Protein AF-A0A2N8K821-F1 (afdb_monomer_lite)

Secondary structure (DSSP, 8-state):
-----HHHHHHHHTTT--PPPHHHHHHHHHT----SS-EEEEETT-TTSHHHHHHHHHTTTTTEEEEEEESSHHHHHHHTTTSSEEEES-TT-

pLDDT: mean 91.3, std 10.42, range [46.66, 98.31]

Organism: NCBI:txid1389932

InterPro domains:
  IPR029063 S-adenosyl-L-methionine-dependent methyltransferase superfamily [G3DSA:3.40.50.150] (18-91)
  IPR029063 S-adenosyl-L-methionine-dependent methyltransferase superfamily [SSF53335] (10-92)
  IPR046076 Domain of unknown function DUF6094 [PF19587] (11-81)

Sequence (93 aa):
MALMFPRLARNFAKNGYYPTDEPTLERALNALMPSDGPMCILDPCAGEGVAIAEASHALGREQAKAFAVEFDAERARHARGLVDHCLHADLMD

Foldseek 3Di:
DDPQDPVNVVCVVVVNDDDDDPVRLVVVLVPDEADPAADEDEDAACQLVVSQLVNCVSNPVVRYAYEYEHQDPVSQVNNVVRGPYYHNDNSVD

Radius of gyration: 14.92 Å; chains: 1; bounding box: 27×26×49 Å

Structure (mmCIF, N/CA/C/O backbone):
data_AF-A0A2N8K821-F1
#
_entry.id   AF-A0A2N8K821-F1
#
loop_
_atom_site.group_PDB
_atom_site.id
_atom_site.type_symbol
_atom_site.label_atom_id
_atom_site.label_alt_id
_atom_site.label_comp_id
_atom_site.label_asym_id
_atom_site.label_entity_id
_atom_site.label_seq_id
_atom_site.pdbx_PDB_ins_code
_atom_site.Cartn_x
_atom_site.Cartn_y
_atom_site.Cartn_z
_atom_site.occupancy
_atom_site.B_iso_or_equiv
_atom_site.auth_seq_id
_atom_site.auth_comp_id
_atom_site.auth_asym_id
_atom_site.auth_atom_id
_atom_site.pdbx_PDB_model_num
ATOM 1 N N . MET A 1 1 ? 4.976 5.066 -35.707 1.00 46.66 1 MET A N 1
ATOM 2 C CA . MET A 1 1 ? 6.065 5.039 -34.709 1.00 46.66 1 MET A CA 1
ATOM 3 C C . MET A 1 1 ? 5.8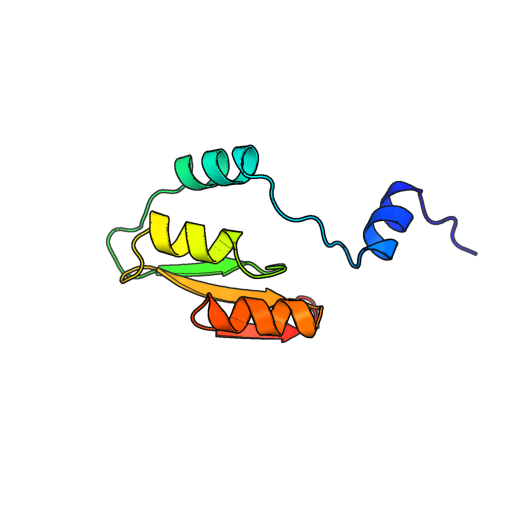00 6.174 -33.735 1.00 46.66 1 MET A C 1
ATOM 5 O O . MET A 1 1 ? 5.981 7.325 -34.104 1.00 46.66 1 MET A O 1
ATOM 9 N N . ALA A 1 2 ? 5.207 5.883 -32.577 1.00 53.38 2 ALA A N 1
ATOM 10 C CA . ALA A 1 2 ? 4.862 6.925 -31.615 1.00 53.38 2 ALA A CA 1
ATOM 11 C C . ALA A 1 2 ? 6.126 7.309 -30.838 1.00 53.38 2 ALA A C 1
ATOM 13 O O . ALA A 1 2 ? 6.753 6.453 -30.218 1.00 53.38 2 ALA A O 1
ATOM 14 N N . LEU A 1 3 ? 6.522 8.580 -30.908 1.00 59.00 3 LEU A N 1
ATOM 15 C CA . LEU A 1 3 ? 7.567 9.133 -30.052 1.00 59.00 3 LEU A CA 1
ATOM 16 C C . LEU A 1 3 ? 7.063 9.065 -28.606 1.00 59.00 3 LEU A C 1
ATOM 18 O O . LEU A 1 3 ? 6.209 9.851 -28.200 1.00 59.00 3 LEU A O 1
ATOM 22 N N . MET A 1 4 ? 7.544 8.084 -27.842 1.00 65.56 4 MET A N 1
ATOM 23 C CA . MET A 1 4 ? 7.221 7.965 -26.425 1.00 65.56 4 MET A CA 1
ATOM 24 C C . MET A 1 4 ? 7.924 9.111 -25.694 1.00 65.56 4 MET A C 1
ATOM 26 O O . MET A 1 4 ? 9.153 9.193 -25.688 1.00 65.56 4 MET A O 1
ATOM 30 N N . PHE A 1 5 ? 7.155 10.030 -25.111 1.00 80.19 5 PHE A N 1
ATOM 31 C CA . PHE A 1 5 ? 7.719 11.130 -24.332 1.00 80.19 5 PHE A CA 1
ATOM 32 C C . PHE A 1 5 ? 8.630 10.575 -23.221 1.00 80.19 5 PHE A C 1
ATOM 34 O O . PHE A 1 5 ? 8.249 9.597 -22.573 1.00 80.19 5 PHE A O 1
ATOM 41 N N . PRO A 1 6 ? 9.789 11.195 -22.924 1.00 76.12 6 PRO A N 1
ATOM 42 C CA . PRO A 1 6 ? 10.761 10.643 -21.973 1.00 76.12 6 PRO A CA 1
ATOM 43 C C . PRO A 1 6 ? 10.187 10.280 -20.591 1.00 76.12 6 PRO A C 1
ATOM 45 O O . PRO A 1 6 ? 10.605 9.297 -19.986 1.00 76.12 6 PRO A O 1
ATOM 48 N N . ARG A 1 7 ? 9.193 11.034 -20.092 1.00 70.94 7 ARG A N 1
ATOM 49 C CA . ARG A 1 7 ? 8.500 10.725 -18.824 1.00 70.94 7 ARG A CA 1
ATOM 50 C C . ARG A 1 7 ? 7.689 9.430 -18.903 1.00 70.94 7 ARG A C 1
ATOM 52 O O . ARG A 1 7 ? 7.722 8.642 -17.965 1.00 70.94 7 ARG A O 1
ATOM 59 N N . LEU A 1 8 ? 7.000 9.211 -20.021 1.00 74.56 8 LEU A N 1
ATOM 60 C CA . LEU A 1 8 ? 6.212 8.006 -20.256 1.00 74.56 8 LEU A CA 1
ATOM 61 C C . LEU A 1 8 ? 7.130 6.790 -20.419 1.00 74.56 8 LEU A C 1
ATOM 63 O O . LEU A 1 8 ? 6.885 5.765 -19.797 1.00 74.56 8 LEU A O 1
ATOM 67 N N . ALA A 1 9 ? 8.238 6.941 -21.152 1.00 75.81 9 ALA A N 1
ATOM 68 C CA . ALA A 1 9 ? 9.251 5.895 -21.292 1.00 75.81 9 ALA A CA 1
ATOM 69 C C . ALA A 1 9 ? 9.872 5.499 -19.941 1.00 75.81 9 ALA A C 1
ATOM 71 O O . ALA A 1 9 ? 10.061 4.317 -19.666 1.00 75.81 9 ALA A O 1
ATOM 72 N N . ARG A 1 10 ? 10.145 6.479 -19.067 1.00 75.19 10 ARG A N 1
ATOM 73 C CA . ARG A 1 10 ? 10.712 6.227 -17.735 1.00 75.19 10 ARG A CA 1
ATOM 74 C C . ARG A 1 10 ? 9.744 5.489 -16.812 1.00 75.19 10 ARG A C 1
ATOM 76 O O . ARG A 1 10 ? 10.177 4.575 -16.117 1.00 75.19 10 ARG A O 1
ATOM 83 N N . ASN A 1 11 ? 8.468 5.874 -16.822 1.00 76.06 11 ASN A N 1
ATOM 84 C CA . ASN A 1 11 ? 7.438 5.178 -16.054 1.00 76.06 11 ASN A CA 1
ATOM 85 C C . ASN A 1 11 ? 7.247 3.753 -16.585 1.00 76.06 11 ASN A C 1
ATOM 87 O O . ASN A 1 11 ? 7.250 2.809 -15.804 1.00 76.06 11 ASN A O 1
ATOM 91 N N . PHE A 1 12 ? 7.168 3.589 -17.908 1.00 77.88 12 PHE A N 1
ATOM 92 C CA . PHE A 1 12 ? 7.002 2.285 -18.547 1.00 77.88 12 PHE A CA 1
ATOM 93 C C . PHE A 1 12 ? 8.159 1.330 -18.224 1.00 77.88 12 PHE A C 1
ATOM 95 O O . PHE A 1 12 ? 7.926 0.182 -17.871 1.00 77.88 12 PHE A O 1
ATOM 102 N N . ALA A 1 13 ? 9.405 1.818 -18.237 1.00 75.38 13 ALA A N 1
ATOM 103 C CA . ALA A 1 13 ? 10.588 1.014 -17.916 1.00 75.38 13 ALA A CA 1
ATOM 104 C C . ALA A 1 13 ? 10.589 0.424 -16.493 1.00 75.38 13 ALA A C 1
ATOM 106 O O . ALA A 1 13 ? 11.316 -0.530 -16.231 1.00 75.38 13 ALA A O 1
ATOM 107 N N . LYS A 1 14 ? 9.809 0.996 -15.570 1.00 78.12 14 LYS A N 1
ATOM 108 C CA . LYS A 1 14 ? 9.669 0.507 -14.193 1.00 78.12 14 LYS A CA 1
ATOM 109 C C . LYS A 1 14 ? 8.315 -0.147 -13.922 1.00 78.12 14 LYS A C 1
ATOM 111 O O . LYS A 1 14 ? 8.001 -0.373 -12.760 1.00 78.12 14 LYS A O 1
ATOM 116 N N . ASN A 1 15 ? 7.487 -0.383 -14.942 1.00 80.50 15 ASN A N 1
ATOM 117 C CA . ASN A 1 15 ? 6.076 -0.745 -14.760 1.00 80.50 15 ASN A CA 1
ATOM 118 C C . ASN A 1 15 ? 5.348 0.225 -13.804 1.00 80.50 15 ASN A C 1
ATOM 120 O O . ASN A 1 15 ? 4.532 -0.184 -12.990 1.00 80.50 15 ASN A O 1
ATOM 124 N N . GLY A 1 16 ? 5.715 1.510 -13.838 1.00 80.94 16 GLY A N 1
ATOM 125 C CA . GLY A 1 16 ? 5.179 2.530 -12.937 1.00 80.94 16 GLY A CA 1
ATOM 126 C C . GLY A 1 16 ? 5.650 2.435 -11.481 1.00 80.94 16 GLY A C 1
ATOM 127 O O . GLY A 1 16 ? 5.179 3.222 -10.667 1.00 80.94 16 GLY A O 1
ATOM 128 N N . TYR A 1 17 ? 6.583 1.539 -11.140 1.00 88.50 17 TYR A N 1
ATOM 129 C CA . TYR A 1 17 ? 6.987 1.313 -9.753 1.00 88.50 17 TYR A CA 1
ATOM 130 C C . TYR A 1 17 ? 7.917 2.409 -9.212 1.00 88.50 17 TYR A C 1
ATOM 132 O O . TYR A 1 17 ? 9.096 2.513 -9.579 1.00 88.50 17 TYR A O 1
ATOM 140 N N . TYR A 1 18 ? 7.371 3.207 -8.295 1.00 90.56 18 TYR A N 1
ATOM 141 C CA . TYR A 1 18 ? 8.078 4.218 -7.516 1.00 90.56 18 TYR A CA 1
ATOM 142 C C . TYR A 1 18 ? 7.576 4.145 -6.069 1.00 90.56 18 TYR A C 1
ATOM 144 O O . TYR A 1 18 ? 6.485 4.647 -5.804 1.00 90.56 18 TYR A O 1
ATOM 152 N N . PRO A 1 19 ? 8.320 3.504 -5.149 1.00 90.12 19 PRO A N 1
ATOM 153 C CA . PRO A 1 19 ? 7.888 3.397 -3.762 1.00 90.12 19 PRO A CA 1
ATOM 154 C C . PRO A 1 19 ? 7.776 4.789 -3.137 1.00 90.12 19 PRO A C 1
ATOM 156 O O . PRO A 1 19 ? 8.620 5.656 -3.380 1.00 90.12 19 PRO A O 1
ATOM 159 N N . THR A 1 20 ? 6.728 4.987 -2.340 1.00 94.44 20 THR A N 1
ATOM 160 C CA . THR A 1 20 ? 6.519 6.215 -1.573 1.00 94.44 20 THR A CA 1
ATOM 161 C C . THR A 1 20 ? 7.667 6.393 -0.585 1.00 94.44 20 THR A C 1
ATOM 163 O O . THR A 1 20 ? 7.943 5.495 0.208 1.00 94.44 20 THR A O 1
ATOM 166 N N . ASP A 1 21 ? 8.348 7.536 -0.634 1.00 95.31 21 ASP A N 1
ATOM 167 C CA . ASP A 1 21 ? 9.396 7.863 0.331 1.00 95.31 21 ASP A CA 1
ATOM 168 C C . ASP A 1 21 ? 8.811 8.143 1.724 1.00 95.31 21 ASP A C 1
ATOM 170 O O . ASP A 1 21 ? 7.663 8.571 1.857 1.00 95.31 21 ASP A O 1
ATOM 174 N N . GLU A 1 22 ? 9.617 7.922 2.764 1.00 95.44 22 GLU A N 1
ATOM 175 C CA . GLU A 1 22 ? 9.203 8.069 4.165 1.00 95.44 22 GLU A CA 1
ATOM 176 C C . GLU A 1 22 ? 8.584 9.450 4.477 1.00 95.44 22 GLU A C 1
ATOM 178 O O . GLU A 1 22 ? 7.480 9.472 5.026 1.00 95.44 22 GLU A O 1
ATOM 183 N N . PRO A 1 23 ? 9.181 10.601 4.085 1.00 97.69 23 PRO A N 1
ATOM 184 C CA . PRO A 1 23 ? 8.564 11.909 4.324 1.00 97.69 23 PRO A CA 1
ATOM 185 C C . PRO A 1 23 ? 7.197 12.088 3.658 1.00 97.69 23 PRO A C 1
ATOM 187 O O . PRO A 1 23 ? 6.303 12.718 4.231 1.00 97.69 23 PRO A O 1
ATOM 190 N N . THR A 1 24 ? 7.031 11.583 2.433 1.00 97.12 24 THR A N 1
ATOM 191 C CA . THR A 1 24 ? 5.745 11.637 1.729 1.00 97.12 24 THR A CA 1
ATOM 192 C C . THR A 1 24 ? 4.708 10.757 2.423 1.00 97.12 24 THR A C 1
ATOM 194 O O . THR A 1 24 ? 3.574 11.204 2.618 1.00 97.12 24 THR A O 1
ATOM 197 N N . LEU A 1 25 ? 5.094 9.549 2.843 1.00 97.06 25 LEU A N 1
ATOM 198 C CA . LEU A 1 25 ? 4.214 8.634 3.567 1.00 97.06 25 LEU A CA 1
ATOM 199 C C . LEU A 1 25 ? 3.753 9.241 4.895 1.00 97.06 25 LEU A C 1
ATOM 201 O O . LEU A 1 25 ? 2.553 9.327 5.137 1.00 97.06 25 LEU A O 1
ATOM 205 N N . GLU A 1 26 ? 4.676 9.746 5.712 1.00 97.56 26 GLU A N 1
ATOM 206 C CA . GLU A 1 26 ? 4.364 10.371 7.002 1.00 97.56 26 GLU A CA 1
ATOM 207 C C . GLU A 1 26 ? 3.357 11.524 6.850 1.00 97.56 26 GLU A C 1
ATOM 209 O O . GLU A 1 26 ? 2.377 11.626 7.591 1.00 97.56 26 GLU A O 1
ATOM 214 N N . ARG A 1 27 ? 3.558 12.389 5.848 1.00 98.25 27 ARG A N 1
ATOM 215 C CA . ARG A 1 27 ? 2.641 13.504 5.564 1.00 98.25 27 ARG A CA 1
ATOM 216 C C . ARG A 1 27 ? 1.267 13.029 5.114 1.00 98.25 27 ARG A C 1
ATOM 218 O O . ARG A 1 27 ? 0.277 13.638 5.512 1.00 98.25 27 ARG A O 1
ATOM 225 N N . ALA A 1 28 ? 1.206 11.982 4.292 1.00 97.12 28 ALA A N 1
ATOM 226 C CA . ALA A 1 28 ? -0.056 11.400 3.859 1.00 97.12 28 ALA A CA 1
ATOM 227 C C . ALA A 1 28 ? -0.823 10.815 5.051 1.00 97.12 28 ALA A C 1
ATOM 229 O O . ALA A 1 28 ? -1.991 11.146 5.227 1.00 97.12 28 ALA A O 1
ATOM 230 N N . LEU A 1 29 ? -0.159 10.033 5.909 1.00 97.00 29 LEU A N 1
ATOM 231 C CA . LEU A 1 29 ? -0.769 9.430 7.099 1.00 97.00 29 LEU A CA 1
ATOM 232 C C . LEU A 1 29 ? -1.310 10.484 8.071 1.00 97.00 29 LEU A C 1
ATOM 234 O O . LEU A 1 29 ? -2.441 10.364 8.531 1.00 97.00 29 LEU A O 1
ATOM 238 N N . ASN A 1 30 ? -0.556 11.559 8.311 1.00 97.38 30 ASN A N 1
ATOM 239 C CA . ASN A 1 30 ? -0.988 12.668 9.170 1.00 97.38 30 ASN A CA 1
ATOM 240 C C . ASN A 1 30 ? -2.202 13.443 8.628 1.00 97.38 30 ASN A C 1
ATOM 242 O O . ASN A 1 30 ? -2.825 14.203 9.370 1.00 97.38 30 ASN A O 1
ATOM 246 N N . ALA A 1 31 ? -2.528 13.293 7.343 1.00 97.12 31 ALA A N 1
ATOM 247 C CA . ALA A 1 31 ? -3.703 13.908 6.734 1.00 97.12 31 ALA A CA 1
ATOM 248 C C . ALA A 1 31 ? -4.956 13.018 6.813 1.00 97.12 31 ALA A C 1
ATOM 250 O O . ALA A 1 31 ? -6.049 13.478 6.474 1.00 97.12 31 ALA A O 1
ATOM 251 N N . LEU A 1 32 ? -4.814 11.758 7.228 1.00 95.06 32 LEU A N 1
ATOM 252 C CA . LEU A 1 32 ? -5.923 10.820 7.342 1.00 95.06 32 LEU A CA 1
ATOM 253 C C . LEU A 1 32 ? -6.569 10.919 8.726 1.00 95.06 32 LEU A C 1
ATOM 255 O O . LEU A 1 32 ? -5.895 11.095 9.738 1.00 95.06 32 LEU A O 1
ATOM 259 N N . MET A 1 33 ? -7.889 10.752 8.773 1.00 94.06 33 MET A N 1
ATOM 260 C CA . MET A 1 33 ? -8.618 10.535 10.020 1.00 94.06 33 MET A CA 1
ATOM 261 C C . MET A 1 33 ? -9.439 9.251 9.915 1.00 94.06 33 MET A C 1
ATOM 263 O O . MET A 1 33 ? -10.030 9.002 8.859 1.00 94.06 33 MET A O 1
ATOM 267 N N . PRO A 1 34 ? -9.495 8.442 10.984 1.00 93.94 34 PRO A N 1
ATOM 268 C CA . PRO A 1 34 ? -10.344 7.263 11.011 1.00 93.94 34 PRO A CA 1
ATOM 269 C C . PRO A 1 34 ? -11.824 7.649 11.006 1.00 93.94 34 PRO A C 1
ATOM 271 O O . PRO A 1 34 ? -12.209 8.720 11.476 1.00 93.94 34 PRO A O 1
ATOM 274 N N . SER A 1 35 ? -12.662 6.754 10.488 1.00 91.62 35 SER A N 1
ATOM 275 C CA . SER A 1 35 ? -14.108 6.818 10.695 1.00 91.62 35 SER A CA 1
ATOM 276 C C . SER A 1 35 ? -14.491 6.367 12.105 1.00 91.62 35 SER A C 1
ATOM 278 O O . SER A 1 35 ? -13.753 5.627 12.749 1.00 91.62 35 SER A O 1
ATOM 280 N N . ASP A 1 36 ? -15.705 6.713 12.540 1.00 91.69 36 ASP A N 1
ATOM 281 C CA . ASP A 1 36 ? -16.269 6.282 13.833 1.00 91.69 36 ASP A CA 1
ATOM 282 C C . ASP A 1 36 ? -16.584 4.770 13.912 1.00 91.69 36 ASP A C 1
ATOM 284 O O . ASP A 1 36 ? -17.054 4.272 14.935 1.00 91.69 36 ASP A O 1
ATOM 288 N N . GLY A 1 37 ? -16.376 4.028 12.823 1.00 92.12 37 GLY A N 1
ATOM 289 C CA . GLY A 1 37 ? -16.658 2.600 12.723 1.00 92.12 37 GLY A CA 1
ATOM 290 C C . GLY A 1 37 ? -15.788 1.898 11.677 1.00 92.12 37 GLY A C 1
ATOM 291 O O . GLY A 1 37 ? -14.859 2.509 11.144 1.00 92.12 37 GLY A O 1
ATOM 292 N N . PRO A 1 38 ? -16.088 0.622 11.366 1.00 95.88 38 PRO A N 1
ATOM 293 C CA . PRO A 1 38 ? -15.300 -0.170 10.430 1.00 95.88 38 PRO A CA 1
ATOM 294 C C . PRO A 1 38 ? -15.232 0.461 9.038 1.00 95.88 38 PRO A C 1
ATOM 296 O O . PRO A 1 38 ? -16.241 0.917 8.499 1.00 95.88 38 PRO A O 1
ATOM 299 N N . MET A 1 39 ? -14.051 0.416 8.432 1.00 96.31 39 MET A N 1
ATOM 300 C CA . MET A 1 39 ? -13.762 0.959 7.111 1.00 96.31 39 MET A CA 1
ATOM 301 C C . MET A 1 39 ? -12.959 -0.025 6.264 1.00 96.31 39 MET A C 1
ATOM 303 O O . MET A 1 39 ? -12.289 -0.934 6.757 1.00 96.31 39 MET A O 1
ATOM 307 N N . CYS A 1 40 ? -13.037 0.182 4.956 1.00 97.12 40 CYS A N 1
ATOM 308 C CA . CYS A 1 40 ? -12.196 -0.487 3.978 1.00 97.12 40 CYS A CA 1
ATOM 309 C C . CYS A 1 40 ? -11.346 0.576 3.291 1.00 97.12 40 CYS A C 1
ATOM 311 O O . CYS A 1 40 ? -11.875 1.602 2.861 1.00 97.12 40 CYS A O 1
ATOM 313 N N . ILE A 1 41 ? -10.051 0.317 3.177 1.00 97.56 41 ILE A N 1
ATOM 314 C CA . ILE A 1 41 ? -9.118 1.154 2.427 1.00 97.56 41 ILE A CA 1
ATOM 315 C C . ILE A 1 41 ? -8.598 0.369 1.227 1.00 97.56 41 ILE A C 1
ATOM 317 O O . ILE A 1 41 ? -8.442 -0.851 1.296 1.00 97.56 41 ILE A O 1
ATOM 321 N N . LEU A 1 42 ? -8.360 1.073 0.125 1.00 97.69 42 LEU A N 1
ATOM 322 C CA . LEU A 1 42 ? -7.902 0.496 -1.131 1.00 97.69 42 LEU A CA 1
ATOM 323 C C . LEU A 1 42 ? -6.658 1.234 -1.609 1.00 97.69 42 LEU A C 1
ATOM 325 O O . LEU A 1 42 ? -6.693 2.454 -1.766 1.00 97.69 42 LEU A O 1
ATOM 329 N N . ASP A 1 43 ? -5.610 0.477 -1.908 1.00 97.31 43 ASP A N 1
ATOM 330 C CA . ASP A 1 43 ? -4.490 0.941 -2.716 1.00 97.31 43 ASP A CA 1
ATOM 331 C C . ASP A 1 43 ? -4.521 0.208 -4.063 1.00 97.31 43 ASP A C 1
ATOM 333 O O . ASP A 1 43 ? -4.232 -0.992 -4.137 1.00 97.31 43 ASP A O 1
ATOM 337 N N . PRO A 1 44 ? -4.938 0.896 -5.134 1.00 96.25 44 PRO A N 1
ATOM 338 C CA . PRO A 1 44 ? -5.095 0.281 -6.439 1.00 96.25 44 PRO A CA 1
ATOM 339 C C . PRO A 1 44 ? -3.762 0.068 -7.183 1.00 96.25 44 PRO A C 1
ATOM 341 O O . PRO A 1 44 ? -3.770 -0.486 -8.280 1.00 96.25 44 PRO A O 1
ATOM 344 N N . CYS A 1 45 ? -2.640 0.541 -6.633 1.00 95.25 45 CYS A N 1
ATOM 345 C CA . CYS A 1 45 ? -1.296 0.374 -7.187 1.00 95.25 45 CYS A CA 1
ATOM 346 C C . CYS A 1 45 ? -0.309 0.182 -6.028 1.00 95.25 45 CYS A C 1
ATOM 348 O O . CYS A 1 45 ? 0.551 1.023 -5.756 1.00 95.25 45 CYS A O 1
ATOM 350 N N . ALA A 1 46 ? -0.493 -0.920 -5.303 1.00 96.50 46 ALA A N 1
ATOM 351 C CA . ALA A 1 46 ? 0.051 -1.073 -3.960 1.00 96.50 46 ALA A CA 1
ATOM 352 C C . ALA A 1 46 ? 1.573 -1.250 -3.904 1.00 96.50 46 ALA A C 1
ATOM 354 O O . ALA A 1 46 ? 2.168 -1.134 -2.825 1.00 96.50 46 ALA A O 1
ATOM 355 N N . GLY A 1 47 ? 2.226 -1.570 -5.023 1.00 96.19 47 GLY A N 1
ATOM 356 C CA . GLY A 1 47 ? 3.621 -1.977 -5.014 1.00 96.19 47 GLY A CA 1
ATOM 357 C C . GLY A 1 47 ? 3.801 -3.171 -4.078 1.00 96.19 47 GLY A C 1
ATOM 358 O O . GLY A 1 47 ? 3.100 -4.173 -4.174 1.00 96.19 47 GLY A O 1
ATOM 359 N N . GLU A 1 48 ? 4.729 -3.051 -3.133 1.00 96.81 48 GLU A N 1
ATOM 360 C CA . GLU A 1 48 ? 4.969 -4.078 -2.109 1.00 96.81 48 GLU A CA 1
ATOM 361 C C . GLU A 1 48 ? 3.981 -4.021 -0.927 1.00 96.81 48 GLU A C 1
ATOM 363 O O . GLU A 1 48 ? 4.080 -4.836 -0.016 1.00 96.81 48 GLU A O 1
ATOM 368 N N . GLY A 1 49 ? 3.017 -3.092 -0.927 1.00 97.19 49 GLY A N 1
ATOM 369 C CA . GLY A 1 49 ? 1.947 -2.998 0.075 1.00 97.19 49 GLY A CA 1
ATOM 370 C C . GLY A 1 49 ? 2.296 -2.217 1.346 1.00 97.19 49 GLY A C 1
ATOM 371 O O . GLY A 1 49 ? 1.475 -2.141 2.255 1.00 97.19 49 GLY A O 1
ATOM 372 N N . VAL A 1 50 ? 3.485 -1.611 1.422 1.00 97.06 50 VAL A N 1
ATOM 373 C CA . VAL A 1 50 ? 3.964 -0.902 2.625 1.00 97.06 50 VAL A CA 1
ATOM 374 C C . VAL A 1 50 ? 3.067 0.288 2.980 1.00 97.06 50 VAL A C 1
ATOM 376 O O . VAL A 1 50 ? 2.616 0.400 4.114 1.00 97.06 50 VAL A O 1
ATOM 379 N N . ALA A 1 51 ? 2.753 1.155 2.013 1.00 97.44 51 ALA A N 1
ATOM 380 C CA . ALA A 1 51 ? 2.012 2.389 2.282 1.00 97.44 51 ALA A CA 1
ATOM 381 C C . ALA A 1 51 ? 0.595 2.127 2.827 1.00 97.44 51 ALA A C 1
ATOM 383 O O . ALA A 1 51 ? 0.182 2.752 3.802 1.00 97.44 51 ALA A O 1
ATOM 384 N N . ILE A 1 52 ? -0.139 1.178 2.237 1.00 97.75 52 ILE A N 1
ATOM 385 C CA . ILE A 1 52 ? -1.483 0.816 2.703 1.00 97.75 52 ILE A CA 1
ATOM 386 C C . ILE A 1 52 ? -1.462 0.069 4.042 1.00 97.75 52 ILE A C 1
ATOM 388 O O . ILE A 1 52 ? -2.375 0.245 4.848 1.00 97.75 52 ILE A O 1
ATOM 392 N N . ALA A 1 53 ? -0.426 -0.727 4.316 1.00 97.06 53 ALA A N 1
ATOM 393 C CA . ALA A 1 53 ? -0.274 -1.386 5.610 1.00 97.06 53 ALA A CA 1
ATOM 394 C C . ALA A 1 53 ? -0.069 -0.357 6.734 1.00 97.06 53 ALA A C 1
ATOM 396 O O . ALA A 1 53 ? -0.754 -0.418 7.757 1.00 97.06 53 ALA A O 1
ATOM 397 N N . GLU A 1 54 ? 0.792 0.639 6.507 1.00 97.38 54 GLU A N 1
ATOM 398 C CA . GLU A 1 54 ? 0.979 1.764 7.431 1.00 97.38 54 GLU A CA 1
ATOM 399 C C . GLU A 1 54 ? -0.301 2.601 7.573 1.00 97.38 54 GLU A C 1
ATOM 401 O O . GLU A 1 54 ? -0.668 2.998 8.679 1.00 97.38 54 GLU A O 1
ATOM 406 N N . ALA A 1 55 ? -1.049 2.801 6.481 1.00 97.25 55 ALA A N 1
ATOM 407 C CA . ALA A 1 55 ? -2.344 3.477 6.530 1.00 97.25 55 ALA A CA 1
ATOM 408 C C . ALA A 1 55 ? -3.373 2.711 7.374 1.00 97.25 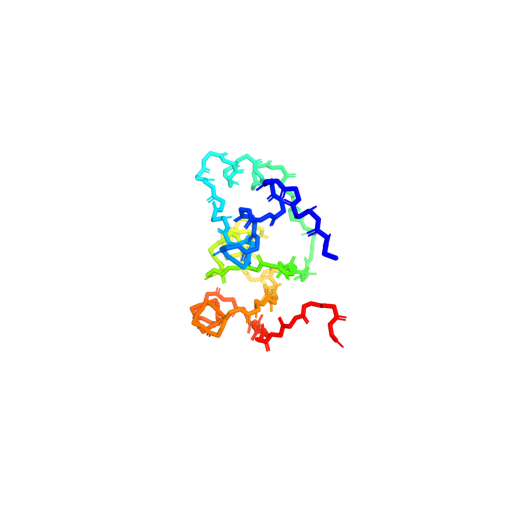55 ALA A C 1
ATOM 410 O O . ALA A 1 55 ? -4.024 3.319 8.220 1.00 97.25 55 ALA A O 1
ATOM 411 N N . SER A 1 56 ? -3.497 1.389 7.208 1.00 96.94 56 SER A N 1
ATOM 412 C CA . SER A 1 56 ? -4.370 0.554 8.051 1.00 96.94 56 SER A CA 1
ATOM 413 C C . SER A 1 56 ? -3.960 0.637 9.522 1.00 96.94 56 SER A C 1
ATOM 415 O O . SER A 1 56 ? -4.817 0.774 10.398 1.00 96.94 56 SER A O 1
ATOM 417 N N . HIS A 1 57 ? -2.654 0.624 9.804 1.00 95.56 57 HIS A N 1
ATOM 418 C CA . HIS A 1 57 ? -2.153 0.766 11.165 1.00 95.56 57 HIS A CA 1
ATOM 419 C C . HIS A 1 57 ? -2.528 2.124 11.775 1.00 95.56 57 HIS A C 1
ATOM 421 O O . HIS A 1 57 ? -3.126 2.156 12.854 1.00 95.56 57 HIS A O 1
ATOM 427 N N . ALA A 1 58 ? -2.251 3.224 11.068 1.00 95.81 58 ALA A N 1
ATOM 428 C CA . ALA A 1 58 ? -2.548 4.587 11.511 1.00 95.81 58 ALA A CA 1
ATOM 429 C C . ALA A 1 58 ? -4.055 4.842 11.695 1.00 95.81 58 ALA A C 1
ATOM 431 O O . ALA A 1 58 ? -4.463 5.555 12.610 1.00 95.81 58 ALA A O 1
ATOM 432 N N . LEU A 1 59 ? -4.887 4.223 10.855 1.00 95.50 59 LEU A N 1
ATOM 433 C CA . LEU A 1 59 ? -6.348 4.306 10.908 1.00 95.50 59 LEU A CA 1
ATOM 434 C C . LEU A 1 59 ? -6.983 3.362 11.946 1.00 95.50 59 LEU A C 1
ATOM 436 O O . LEU A 1 59 ? -8.196 3.391 12.154 1.00 95.50 59 LEU A O 1
ATOM 440 N N . GLY A 1 60 ? -6.175 2.545 12.623 1.00 93.38 60 GLY A N 1
ATOM 441 C CA . GLY A 1 60 ? -6.626 1.536 13.571 1.00 93.38 60 GLY A CA 1
ATOM 442 C C . GLY A 1 60 ? -6.858 0.193 12.885 1.00 93.38 60 GLY A C 1
ATOM 443 O O . GLY A 1 60 ? -7.909 -0.046 12.296 1.00 93.38 60 GLY A O 1
ATOM 444 N N . ARG A 1 61 ? -5.894 -0.718 13.045 1.00 79.44 61 ARG A N 1
ATOM 445 C CA . ARG A 1 61 ? -5.841 -2.030 12.373 1.00 79.44 61 ARG A CA 1
ATOM 446 C C . ARG A 1 61 ? -7.112 -2.881 12.505 1.00 79.44 61 ARG A C 1
ATOM 448 O O . ARG A 1 61 ? -7.501 -3.545 11.558 1.00 79.44 61 ARG A O 1
ATOM 455 N N . GLU A 1 62 ? -7.775 -2.846 13.658 1.00 83.94 62 GLU A N 1
ATOM 456 C CA . GLU A 1 62 ? -9.022 -3.599 13.892 1.00 83.94 62 GLU A CA 1
ATOM 457 C C . GLU A 1 62 ? -10.247 -2.968 13.204 1.00 83.94 62 GLU A C 1
ATOM 459 O O . GLU A 1 62 ? -11.290 -3.602 13.058 1.00 83.94 62 GLU A O 1
ATOM 464 N N . GLN A 1 63 ? -10.132 -1.705 12.791 1.00 89.94 63 GLN A N 1
ATOM 465 C CA . GLN A 1 63 ? -11.200 -0.935 12.158 1.00 89.94 63 GLN A CA 1
ATOM 466 C C . GLN A 1 63 ? -11.002 -0.819 10.644 1.00 89.94 63 GLN A C 1
ATOM 468 O O . GLN A 1 63 ? -11.992 -0.729 9.925 1.00 89.94 63 GLN A O 1
ATOM 473 N N . ALA A 1 64 ? -9.760 -0.846 10.152 1.00 96.50 64 ALA A N 1
ATOM 474 C CA . ALA A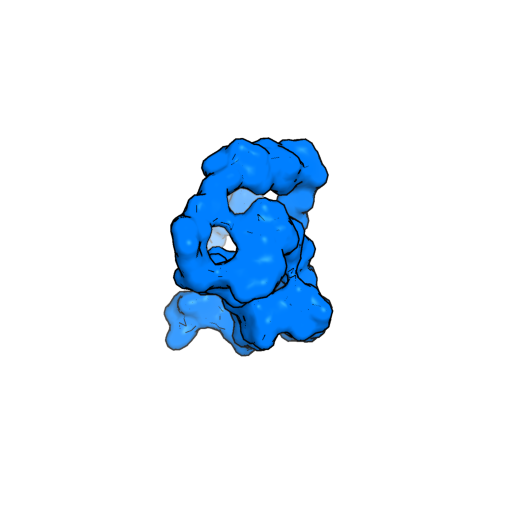 1 64 ? -9.423 -0.658 8.743 1.00 96.50 64 ALA A CA 1
ATOM 475 C C . ALA A 1 64 ? -8.970 -1.955 8.061 1.00 96.50 64 ALA A C 1
ATOM 477 O O . ALA A 1 64 ? -7.833 -2.394 8.244 1.00 96.50 64 ALA A O 1
ATOM 478 N N . LYS A 1 65 ? -9.822 -2.500 7.184 1.00 97.62 65 LYS A N 1
ATOM 479 C CA . LYS A 1 65 ? -9.434 -3.587 6.273 1.00 97.62 65 LYS A CA 1
ATOM 480 C C . LYS A 1 65 ? -8.719 -3.044 5.040 1.00 97.62 65 LYS A C 1
ATOM 482 O O . LYS A 1 65 ? -9.261 -2.180 4.347 1.00 97.62 65 LYS A O 1
ATOM 487 N N . ALA A 1 66 ? -7.539 -3.574 4.752 1.00 98.06 66 ALA A N 1
ATOM 488 C CA . ALA A 1 66 ? -6.676 -3.165 3.656 1.00 98.06 66 ALA A CA 1
ATOM 489 C C . ALA A 1 66 ? -6.837 -4.065 2.424 1.00 98.06 66 ALA A C 1
ATOM 491 O O . ALA A 1 66 ? -6.577 -5.271 2.464 1.00 98.06 66 ALA A O 1
ATOM 492 N N . PHE A 1 67 ? -7.217 -3.450 1.306 1.00 98.25 67 PHE A N 1
ATOM 493 C CA . PHE A 1 67 ? -7.333 -4.087 -0.000 1.00 98.25 67 PHE A CA 1
ATOM 494 C C . PHE A 1 67 ? -6.297 -3.509 -0.958 1.00 98.25 67 PHE A C 1
ATOM 496 O O . PHE A 1 67 ? -6.129 -2.297 -1.042 1.00 98.25 67 PHE A O 1
ATOM 503 N N . ALA A 1 68 ? -5.628 -4.369 -1.711 1.00 98.25 68 ALA A N 1
ATOM 504 C CA . ALA A 1 68 ? -4.582 -3.973 -2.638 1.00 98.25 68 ALA A CA 1
ATOM 505 C C . ALA A 1 68 ? -4.794 -4.580 -4.026 1.00 98.25 68 ALA A C 1
ATOM 507 O O . ALA A 1 68 ? -5.229 -5.729 -4.162 1.00 98.25 68 ALA A O 1
ATOM 508 N N . VAL A 1 69 ? -4.406 -3.826 -5.048 1.00 98.00 69 VAL A N 1
ATOM 509 C CA . VAL A 1 69 ? -4.187 -4.328 -6.407 1.00 98.00 69 VAL A CA 1
ATOM 510 C C . VAL A 1 69 ? -2.741 -4.038 -6.778 1.00 98.00 69 VAL A C 1
ATOM 512 O O . VAL A 1 69 ? -2.235 -2.946 -6.523 1.00 98.00 69 VAL A O 1
ATOM 515 N N . GLU A 1 70 ? -2.064 -5.026 -7.349 1.00 97.44 70 GLU A N 1
ATOM 516 C CA . GLU A 1 70 ? -0.717 -4.855 -7.879 1.00 97.44 70 GLU A CA 1
ATOM 517 C C . GLU A 1 70 ? -0.545 -5.672 -9.161 1.00 97.44 70 GLU A C 1
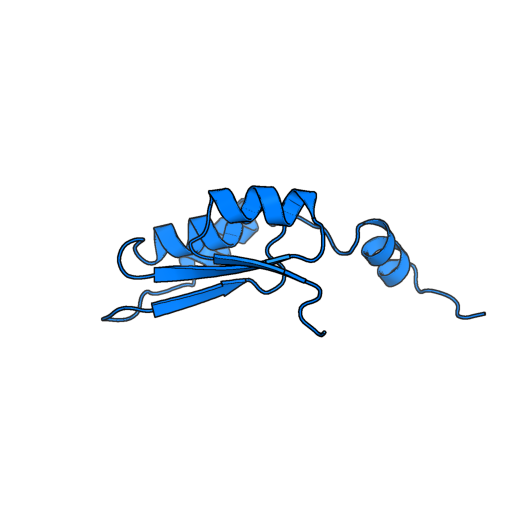ATOM 519 O O . GLU A 1 70 ? -0.911 -6.847 -9.229 1.00 97.44 70 GLU A O 1
ATOM 524 N N . PHE A 1 71 ? 0.041 -5.036 -10.172 1.00 95.38 71 PHE A N 1
ATOM 525 C CA . PHE A 1 71 ? 0.244 -5.623 -11.493 1.00 95.38 71 PHE A CA 1
ATOM 526 C C . PHE A 1 71 ? 1.412 -6.615 -11.531 1.00 95.38 71 PHE A C 1
ATOM 528 O O . PHE A 1 71 ? 1.379 -7.593 -12.271 1.00 95.38 71 PHE A O 1
ATOM 535 N N . ASP A 1 72 ? 2.464 -6.381 -10.748 1.00 96.31 72 ASP A N 1
ATOM 536 C CA . ASP A 1 72 ? 3.641 -7.246 -10.719 1.00 96.31 72 ASP A CA 1
ATOM 537 C C . ASP A 1 72 ? 3.475 -8.417 -9.747 1.00 96.31 72 ASP A C 1
ATOM 539 O O . ASP A 1 72 ? 3.170 -8.244 -8.568 1.00 96.31 72 ASP A O 1
ATOM 543 N N . ALA A 1 73 ? 3.723 -9.631 -10.236 1.00 96.56 73 ALA A N 1
ATOM 544 C CA . ALA A 1 73 ? 3.497 -10.856 -9.479 1.00 96.56 73 ALA A CA 1
ATOM 545 C C . ALA A 1 73 ? 4.337 -10.971 -8.194 1.00 96.56 73 ALA A C 1
ATOM 547 O O . ALA A 1 73 ? 3.848 -11.516 -7.198 1.00 96.56 73 ALA A O 1
ATOM 548 N N . GLU A 1 74 ? 5.587 -10.496 -8.201 1.00 96.81 74 GLU A N 1
ATOM 549 C CA . GLU A 1 74 ? 6.473 -10.569 -7.033 1.00 96.81 74 GLU A CA 1
ATOM 550 C C . GLU A 1 74 ? 6.017 -9.569 -5.973 1.00 96.81 74 GLU A C 1
ATOM 552 O O . GLU A 1 74 ? 5.828 -9.932 -4.808 1.00 96.81 74 GLU A O 1
ATOM 557 N N . ARG A 1 75 ? 5.744 -8.330 -6.396 1.00 97.25 75 ARG A N 1
ATOM 558 C CA . ARG A 1 75 ? 5.251 -7.280 -5.499 1.00 97.25 75 ARG A CA 1
ATOM 559 C C . ARG A 1 75 ? 3.871 -7.605 -4.932 1.00 97.25 75 ARG A C 1
ATOM 561 O O . ARG A 1 75 ? 3.683 -7.501 -3.723 1.00 97.25 75 ARG A O 1
ATOM 568 N N . ALA A 1 76 ? 2.954 -8.128 -5.746 1.00 97.75 76 ALA A N 1
ATOM 569 C CA . ALA A 1 76 ? 1.653 -8.602 -5.277 1.00 97.75 76 ALA A CA 1
ATOM 570 C C . ALA A 1 76 ? 1.797 -9.728 -4.238 1.00 97.75 76 ALA A C 1
ATOM 572 O O . ALA A 1 76 ? 1.043 -9.799 -3.267 1.00 97.75 76 ALA A O 1
ATOM 573 N N . ARG A 1 77 ? 2.785 -10.620 -4.404 1.00 97.94 77 ARG A N 1
ATOM 574 C CA . ARG A 1 77 ? 3.067 -11.660 -3.406 1.00 97.94 77 ARG A CA 1
ATOM 575 C C . ARG A 1 77 ? 3.566 -11.065 -2.091 1.00 97.94 77 ARG A C 1
ATOM 577 O O . ARG A 1 77 ? 3.128 -11.537 -1.046 1.00 97.94 77 ARG A O 1
ATOM 584 N N . HIS A 1 78 ? 4.439 -10.058 -2.136 1.00 97.62 78 HIS A N 1
ATOM 585 C CA . HIS A 1 78 ? 4.874 -9.337 -0.936 1.00 97.62 78 HIS A CA 1
ATOM 586 C C . HIS A 1 78 ? 3.692 -8.640 -0.252 1.00 97.62 78 HIS A C 1
ATOM 588 O O . HIS A 1 78 ? 3.457 -8.867 0.935 1.00 97.62 78 HIS A O 1
ATOM 594 N N . ALA A 1 79 ? 2.886 -7.895 -1.014 1.00 97.81 79 ALA A N 1
ATOM 595 C CA . ALA A 1 79 ? 1.736 -7.159 -0.499 1.00 97.81 79 ALA A CA 1
ATOM 596 C C . ALA A 1 79 ? 0.714 -8.071 0.200 1.00 97.81 79 ALA A C 1
ATOM 598 O O . ALA A 1 79 ? 0.219 -7.715 1.267 1.00 97.81 79 ALA A O 1
ATOM 599 N N . ARG A 1 80 ? 0.458 -9.287 -0.316 1.00 97.88 80 ARG A N 1
ATOM 600 C CA . ARG A 1 80 ? -0.406 -10.294 0.347 1.00 97.88 80 ARG A CA 1
ATOM 601 C C . ARG A 1 80 ? 0.013 -10.645 1.775 1.00 97.88 80 ARG A C 1
ATOM 603 O O . ARG A 1 80 ? -0.825 -11.115 2.533 1.00 97.88 80 ARG A O 1
ATOM 610 N N . GLY A 1 81 ? 1.285 -10.471 2.132 1.00 96.94 81 GLY A N 1
ATOM 611 C CA . GLY A 1 81 ? 1.767 -10.697 3.495 1.00 96.94 81 GLY A CA 1
ATOM 612 C C . GLY A 1 81 ? 1.481 -9.542 4.459 1.00 96.94 81 GLY A C 1
ATOM 613 O O . GLY A 1 81 ? 1.608 -9.728 5.667 1.00 96.94 81 GLY A O 1
ATOM 614 N N . LEU A 1 82 ? 1.118 -8.364 3.943 1.00 97.12 82 LEU A N 1
ATOM 615 C CA . LEU A 1 82 ? 0.960 -7.132 4.720 1.00 97.12 82 LEU A CA 1
ATOM 616 C C . LEU A 1 82 ? -0.495 -6.663 4.840 1.00 97.12 82 LEU A C 1
ATOM 618 O O . LEU A 1 82 ? -0.815 -5.922 5.767 1.00 97.12 82 LEU A O 1
ATOM 622 N N . VAL A 1 83 ? -1.367 -7.080 3.919 1.00 97.31 83 VAL A N 1
ATOM 623 C CA . VAL A 1 83 ? -2.750 -6.587 3.795 1.00 97.31 83 VAL A CA 1
ATOM 624 C C . VAL A 1 83 ? -3.764 -7.725 3.867 1.00 97.31 83 VAL A C 1
ATOM 626 O O . VAL A 1 83 ? -3.416 -8.885 3.650 1.00 97.31 83 VAL A O 1
ATOM 629 N N . ASP A 1 84 ? -5.033 -7.404 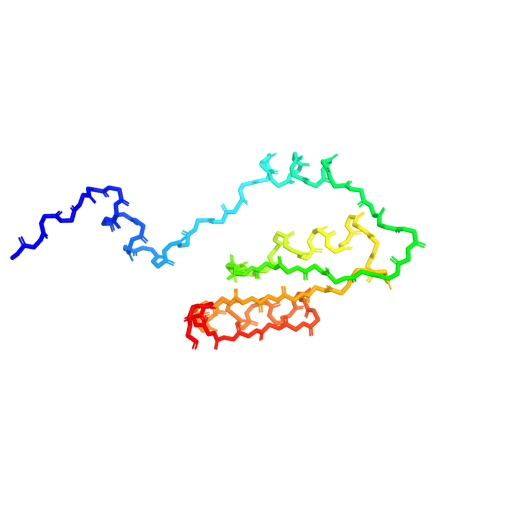4.127 1.00 97.44 84 ASP A N 1
ATOM 630 C CA . ASP A 1 84 ? -6.093 -8.413 4.242 1.00 97.44 84 ASP A CA 1
ATOM 631 C C . ASP A 1 84 ? -6.355 -9.132 2.914 1.00 97.44 84 ASP A C 1
ATOM 633 O O . ASP A 1 84 ? -6.529 -10.353 2.876 1.00 97.44 84 ASP A O 1
ATOM 637 N N . HIS A 1 85 ? -6.366 -8.384 1.807 1.00 97.69 85 HIS A N 1
ATOM 638 C CA . HIS A 1 85 ? -6.584 -8.937 0.474 1.00 97.69 85 HIS A CA 1
ATOM 639 C C . HIS A 1 85 ? -5.741 -8.219 -0.576 1.00 97.69 85 HIS A C 1
ATOM 641 O O . HIS A 1 85 ? -5.814 -7.002 -0.711 1.00 97.69 85 HIS A O 1
ATOM 647 N N . CYS A 1 86 ? -4.986 -8.977 -1.374 1.00 98.31 86 CYS A N 1
ATOM 648 C CA . CYS A 1 86 ? -4.240 -8.432 -2.506 1.00 98.31 86 CYS A CA 1
ATOM 649 C C . CYS A 1 86 ? -4.479 -9.240 -3.789 1.00 98.31 86 CYS A C 1
ATOM 651 O O . CYS A 1 86 ? -4.218 -10.453 -3.859 1.00 98.31 86 CYS A O 1
ATOM 653 N N . LEU A 1 87 ? -4.968 -8.535 -4.809 1.00 97.81 87 LEU A N 1
ATOM 654 C CA . LEU A 1 87 ? -5.161 -9.036 -6.163 1.00 97.81 87 LEU A CA 1
ATOM 655 C C . LEU A 1 87 ? -3.898 -8.797 -6.992 1.00 97.81 87 LEU A C 1
ATOM 657 O O . LEU A 1 87 ? -3.323 -7.714 -6.968 1.00 97.81 87 LEU A O 1
ATOM 661 N N . HIS A 1 88 ? -3.495 -9.827 -7.735 1.00 97.56 88 HIS A N 1
ATOM 662 C CA . HIS A 1 88 ? -2.495 -9.693 -8.790 1.00 97.56 88 HIS A CA 1
ATOM 663 C C . HIS A 1 88 ? -3.246 -9.507 -10.107 1.00 97.56 88 HIS A C 1
ATOM 665 O O . HIS A 1 88 ? -3.779 -10.488 -10.632 1.00 97.56 88 HIS A O 1
ATOM 671 N N . ALA A 1 89 ? -3.365 -8.262 -10.559 1.00 95.62 89 ALA A N 1
ATOM 672 C CA . ALA A 1 89 ? -4.161 -7.876 -11.720 1.00 95.62 89 ALA A CA 1
ATOM 673 C C . ALA A 1 89 ? -3.731 -6.493 -12.230 1.00 95.62 89 ALA A C 1
ATOM 675 O O . ALA A 1 89 ? -3.140 -5.712 -11.481 1.00 95.62 89 ALA A O 1
ATOM 676 N N . ASP A 1 90 ? -4.071 -6.178 -13.479 1.00 91.50 90 ASP A N 1
ATOM 677 C CA . ASP A 1 90 ? -4.212 -4.780 -13.879 1.00 91.50 90 ASP A CA 1
ATOM 678 C C . ASP A 1 90 ? -5.483 -4.229 -13.215 1.00 91.50 90 ASP A C 1
ATOM 680 O O . ASP A 1 90 ? -6.517 -4.892 -13.187 1.00 91.50 90 ASP A O 1
ATOM 684 N N . LEU A 1 91 ? -5.406 -3.029 -12.643 1.00 88.69 91 LEU A N 1
ATOM 685 C CA . LEU A 1 91 ? -6.560 -2.368 -12.036 1.00 88.69 91 LEU A CA 1
ATOM 686 C C . LEU A 1 91 ? -7.683 -2.117 -13.054 1.00 88.69 91 LEU A C 1
ATOM 688 O O . LEU A 1 91 ? -8.849 -2.034 -12.668 1.00 88.69 91 LEU A O 1
ATOM 692 N N . MET A 1 92 ? -7.313 -1.916 -14.320 1.00 87.88 92 MET A N 1
ATOM 693 C CA . MET A 1 92 ? -8.225 -1.516 -15.390 1.00 87.88 92 MET A CA 1
ATOM 694 C C . MET A 1 92 ? -8.748 -2.689 -16.239 1.00 87.88 92 MET A C 1
ATOM 696 O O . MET A 1 92 ? -9.545 -2.430 -17.144 1.00 87.88 92 MET A O 1
ATOM 700 N N . ASP A 1 93 ? -8.320 -3.928 -15.962 1.00 81.88 93 ASP A N 1
ATOM 701 C CA . ASP A 1 93 ? -8.818 -5.165 -16.600 1.00 81.88 93 ASP A CA 1
ATOM 702 C C . ASP A 1 93 ? -10.096 -5.695 -15.920 1.00 81.88 93 ASP A C 1
ATOM 704 O O . ASP A 1 93 ? -11.006 -6.154 -16.653 1.00 81.88 93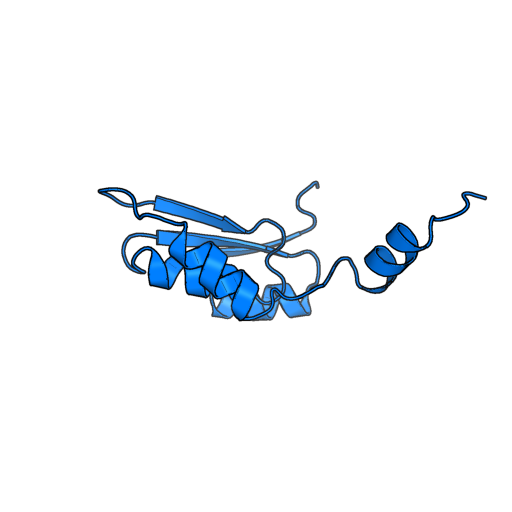 ASP A O 1
#